Protein AF-A0A452YAW5-F1 (afdb_monomer)

Solvent-accessible surface area (backbone atoms only — not comparable to full-atom values): 10106 Å² total; per-residue (Å²): 141,79,83,80,71,72,74,83,79,69,71,77,73,46,76,64,52,55,50,38,31,75,74,44,39,36,76,63,84,78,80,77,94,75,75,59,50,79,75,52,73,45,86,45,70,44,53,37,82,90,77,67,48,62,32,24,24,37,37,38,34,28,37,30,94,88,70,50,50,32,20,39,78,42,80,44,66,39,68,53,77,43,77,63,64,88,96,38,56,69,61,51,50,56,48,50,55,66,75,37,64,90,45,57,67,47,76,45,85,43,77,40,76,42,80,86,45,98,58,32,92,76,68,48,63,44,69,28,39,41,41,27,13,40,28,64,67,42,44,52,51,54,50,56,61,47,45,59,55,48,54,53,53,47,56,55,46,54,53,49,52,53,49,32,66,76,68,71,57,81,133

Structure (mmCIF, N/CA/C/O backbone):
data_AF-A0A452YAW5-F1
#
_entry.id   AF-A0A452YAW5-F1
#
loop_
_atom_site.group_PDB
_atom_site.id
_atom_site.type_symbol
_atom_site.label_atom_id
_atom_site.label_alt_id
_atom_site.label_comp_id
_atom_site.label_asym_id
_atom_site.label_entity_id
_atom_site.label_seq_id
_atom_site.pdbx_PDB_ins_code
_atom_site.Cartn_x
_atom_site.Cartn_y
_atom_site.Cartn_z
_atom_site.occupancy
_atom_site.B_iso_or_equiv
_atom_site.auth_seq_id
_atom_site.auth_comp_id
_atom_site.auth_asym_id
_atom_site.auth_atom_id
_a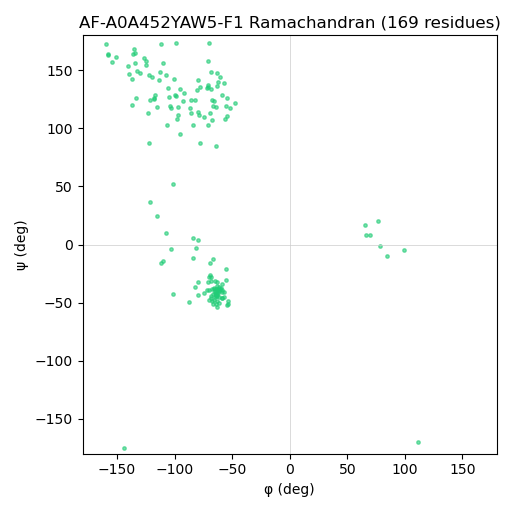tom_site.pdbx_PDB_model_num
ATOM 1 N N . SER A 1 1 ? 16.821 -27.654 -3.383 1.00 33.41 1 SER A N 1
ATOM 2 C CA . SER A 1 1 ? 16.610 -27.125 -4.746 1.00 33.41 1 SER A CA 1
ATOM 3 C C . SER A 1 1 ? 15.169 -26.650 -4.871 1.00 33.41 1 SER A C 1
ATOM 5 O O . SER A 1 1 ? 14.312 -27.380 -5.338 1.00 33.41 1 SER A O 1
ATOM 7 N N . GLY A 1 2 ? 14.878 -25.445 -4.379 1.00 33.00 2 GLY A N 1
ATOM 8 C CA . GLY A 1 2 ? 13.556 -24.829 -4.495 1.00 33.00 2 GLY A CA 1
ATOM 9 C C . GLY A 1 2 ? 13.711 -23.498 -5.207 1.00 33.00 2 GLY A C 1
ATOM 10 O O . GLY A 1 2 ? 13.943 -22.485 -4.557 1.00 33.00 2 GLY A O 1
ATOM 11 N N . SER A 1 3 ? 13.673 -23.516 -6.538 1.00 36.44 3 SER A N 1
ATOM 12 C CA . SER A 1 3 ? 13.533 -22.285 -7.310 1.00 36.44 3 SER A CA 1
ATOM 13 C C . SER A 1 3 ? 12.105 -21.797 -7.094 1.00 36.44 3 SER A C 1
ATOM 15 O O . SER A 1 3 ? 11.160 -22.370 -7.635 1.00 36.44 3 SER A O 1
ATOM 17 N N . SER A 1 4 ? 11.943 -20.782 -6.246 1.00 39.09 4 SER A N 1
ATOM 18 C CA . SER A 1 4 ? 10.760 -19.928 -6.260 1.00 39.09 4 SER A CA 1
ATOM 19 C C . SER A 1 4 ? 10.767 -19.209 -7.605 1.00 39.09 4 SER A C 1
ATOM 21 O O . SER A 1 4 ? 11.309 -18.110 -7.716 1.00 39.09 4 SER A O 1
ATOM 23 N N . ALA A 1 5 ? 10.230 -19.855 -8.640 1.00 37.91 5 ALA A N 1
ATOM 24 C CA . ALA A 1 5 ? 9.949 -19.197 -9.901 1.00 37.91 5 ALA A CA 1
ATOM 25 C C . ALA A 1 5 ? 9.038 -18.010 -9.577 1.00 37.91 5 ALA A C 1
ATOM 27 O O . ALA A 1 5 ? 7.892 -18.193 -9.161 1.00 37.91 5 ALA A O 1
ATOM 28 N N . ALA A 1 6 ? 9.589 -16.798 -9.674 1.00 41.09 6 ALA A N 1
ATOM 29 C CA . ALA A 1 6 ? 8.808 -15.580 -9.603 1.00 41.09 6 ALA A CA 1
ATOM 30 C C . ALA A 1 6 ? 7.679 -15.737 -10.622 1.00 41.09 6 ALA A C 1
ATOM 32 O O . ALA A 1 6 ? 7.944 -15.963 -11.803 1.00 41.09 6 ALA A O 1
ATOM 33 N N . LYS A 1 7 ? 6.434 -15.732 -10.133 1.00 44.12 7 LYS A N 1
ATOM 34 C CA . LYS A 1 7 ? 5.233 -15.841 -10.962 1.00 44.12 7 LYS A CA 1
ATOM 35 C C . LYS A 1 7 ? 5.395 -14.860 -12.121 1.00 44.12 7 LYS A C 1
ATOM 37 O O . LYS A 1 7 ? 5.646 -13.682 -11.872 1.00 44.12 7 LYS A O 1
ATOM 42 N N . GLU A 1 8 ? 5.351 -15.375 -13.346 1.00 49.00 8 GLU A N 1
ATOM 43 C CA . GLU A 1 8 ? 5.638 -14.611 -14.554 1.00 49.00 8 GLU A CA 1
ATOM 44 C C . GLU A 1 8 ? 4.738 -13.371 -14.582 1.00 49.00 8 GLU A C 1
ATOM 46 O O . GLU A 1 8 ? 3.514 -13.455 -14.649 1.00 49.00 8 GLU A O 1
ATOM 51 N N . GLN A 1 9 ? 5.365 -12.215 -14.408 1.00 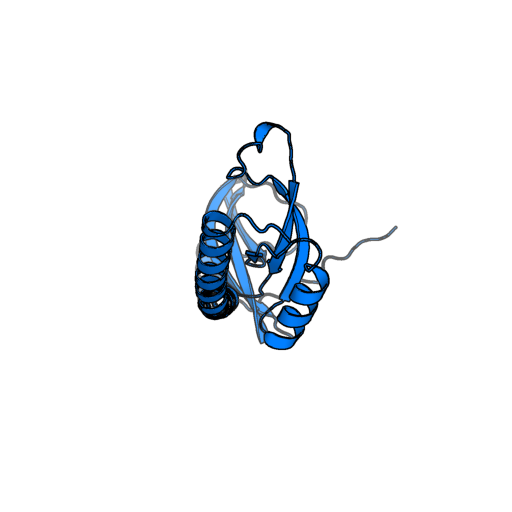52.66 9 GLN A N 1
ATOM 52 C CA . GLN A 1 9 ? 4.705 -10.933 -14.255 1.00 52.66 9 GLN A CA 1
ATOM 53 C C . GLN A 1 9 ? 4.250 -10.443 -15.633 1.00 52.66 9 GLN A C 1
ATOM 55 O O . GLN A 1 9 ? 4.989 -9.751 -16.334 1.00 52.66 9 GLN A O 1
ATOM 60 N N . ARG A 1 10 ? 3.050 -10.851 -16.053 1.00 56.62 10 ARG A N 1
ATOM 61 C CA . ARG A 1 10 ? 2.443 -10.399 -17.310 1.00 56.62 10 ARG A CA 1
ATOM 62 C C . ARG A 1 10 ? 1.846 -9.010 -17.113 1.00 56.62 10 ARG A C 1
ATOM 64 O O . ARG A 1 10 ? 0.920 -8.818 -16.327 1.00 56.62 10 ARG A O 1
ATOM 71 N N . ILE A 1 11 ? 2.460 -8.027 -17.764 1.00 61.56 11 ILE A N 1
ATOM 72 C CA . ILE A 1 11 ? 2.028 -6.632 -17.732 1.00 61.56 11 ILE A CA 1
ATOM 73 C C . ILE A 1 11 ? 1.311 -6.351 -19.044 1.00 61.56 11 ILE A C 1
ATOM 75 O O . ILE A 1 11 ? 1.947 -6.331 -20.103 1.00 61.56 11 ILE A O 1
ATOM 79 N N . ARG A 1 12 ? 0.021 -6.022 -18.964 1.00 68.00 12 ARG A N 1
ATOM 80 C CA . ARG A 1 12 ? -0.670 -5.379 -20.075 1.00 68.00 12 ARG A CA 1
ATOM 81 C C . ARG A 1 12 ? -0.084 -3.982 -20.242 1.00 68.00 12 ARG A C 1
ATOM 83 O O . ARG A 1 12 ? -0.299 -3.110 -19.405 1.00 68.00 12 ARG A O 1
ATOM 90 N N . LEU A 1 13 ? 0.700 -3.778 -21.297 1.00 68.56 13 LEU A N 1
ATOM 91 C CA . LEU A 1 13 ? 1.315 -2.480 -21.567 1.00 68.56 13 LEU A CA 1
ATOM 92 C C . LEU A 1 13 ? 0.225 -1.480 -21.971 1.00 68.56 13 LEU A C 1
ATOM 94 O O . LEU A 1 13 ? -0.406 -1.630 -23.021 1.00 68.56 13 LEU A O 1
ATOM 98 N N . GLY A 1 14 ? 0.002 -0.472 -21.129 1.00 79.88 14 GLY A N 1
ATOM 99 C CA . GLY A 1 14 ? -0.847 0.663 -21.451 1.00 79.88 14 GLY A CA 1
ATOM 100 C C . GLY A 1 14 ? -0.206 1.560 -22.511 1.00 79.88 14 GLY A C 1
ATOM 101 O O . GLY A 1 14 ? 0.945 1.384 -22.919 1.00 79.88 14 GLY A O 1
ATOM 102 N N . ALA A 1 15 ? -0.960 2.560 -22.970 1.00 84.06 15 ALA A N 1
ATOM 103 C CA . ALA A 1 15 ? -0.439 3.548 -23.915 1.00 84.06 15 ALA A CA 1
ATOM 104 C C . ALA A 1 15 ? 0.779 4.306 -23.348 1.00 84.06 15 ALA A C 1
ATOM 106 O O . ALA A 1 15 ? 1.704 4.625 -24.095 1.00 84.06 15 ALA A O 1
ATOM 107 N N . GLU A 1 16 ? 0.785 4.547 -22.035 1.00 85.69 16 GLU A N 1
ATOM 108 C CA . GLU A 1 16 ? 1.885 5.182 -21.311 1.00 85.69 16 GLU A CA 1
ATOM 109 C C . GLU A 1 16 ? 3.138 4.298 -21.312 1.00 85.69 16 GLU A C 1
ATOM 111 O O . GLU A 1 16 ? 4.184 4.738 -21.786 1.00 85.69 16 GLU A O 1
ATOM 116 N N . GLU A 1 17 ? 3.033 3.019 -20.933 1.00 87.38 17 GLU A N 1
ATOM 117 C CA . GLU A 1 17 ? 4.177 2.097 -20.960 1.00 87.38 17 GLU A CA 1
ATOM 118 C C . GLU A 1 17 ? 4.772 1.923 -22.364 1.00 87.38 17 GLU A C 1
ATOM 120 O O . GLU A 1 17 ? 5.991 1.816 -22.518 1.00 87.38 17 GLU A O 1
ATOM 125 N N . LEU A 1 18 ? 3.930 1.901 -23.402 1.00 88.81 18 LEU A N 1
ATOM 126 C CA . LEU A 1 18 ? 4.395 1.829 -24.789 1.00 88.81 18 LEU A CA 1
ATOM 127 C C . LEU A 1 18 ? 5.158 3.091 -25.204 1.00 88.81 18 LEU A C 1
ATOM 129 O O . LEU A 1 18 ? 6.144 2.994 -25.940 1.00 88.81 18 LEU A O 1
ATOM 133 N N . LEU A 1 19 ? 4.714 4.267 -24.758 1.00 90.81 19 LEU A N 1
ATOM 134 C CA . LEU A 1 19 ? 5.398 5.530 -25.020 1.00 90.81 19 LEU A CA 1
ATOM 135 C C . LEU A 1 19 ? 6.744 5.580 -24.294 1.00 90.81 19 LEU A C 1
ATOM 137 O O . LEU A 1 19 ? 7.766 5.862 -24.915 1.00 90.81 19 LEU A O 1
ATOM 141 N N . GLU A 1 20 ? 6.766 5.255 -23.007 1.00 92.44 20 GLU A N 1
ATOM 142 C CA . GLU A 1 20 ? 7.984 5.255 -22.197 1.00 92.44 20 GLU A CA 1
ATOM 143 C C . GLU A 1 20 ? 9.014 4.245 -22.699 1.00 92.44 20 GLU A C 1
ATOM 145 O O . GLU A 1 20 ? 10.201 4.561 -22.766 1.00 92.44 20 GLU A O 1
ATOM 150 N N . GLY A 1 21 ? 8.569 3.066 -23.144 1.00 91.56 21 GLY A N 1
ATOM 151 C CA . GLY A 1 21 ? 9.432 2.087 -23.799 1.00 91.56 21 GLY A CA 1
ATOM 152 C C . GLY A 1 21 ? 10.132 2.655 -25.035 1.00 91.56 21 GLY A C 1
ATOM 153 O O . GLY A 1 21 ? 11.330 2.442 -25.217 1.00 91.56 21 GLY A O 1
ATOM 154 N N . ARG A 1 22 ? 9.425 3.449 -25.852 1.00 91.94 22 ARG A N 1
ATOM 155 C CA . ARG A 1 22 ? 10.011 4.147 -27.015 1.00 91.94 22 ARG A CA 1
ATOM 156 C C . ARG A 1 22 ? 10.978 5.262 -26.618 1.00 91.94 22 ARG A C 1
ATOM 158 O O . ARG A 1 22 ? 11.874 5.576 -27.393 1.00 91.94 22 ARG A O 1
ATOM 165 N N . LEU A 1 23 ? 10.813 5.836 -25.428 1.00 92.06 23 LEU A N 1
ATOM 166 C CA . LEU A 1 23 ? 11.726 6.820 -24.838 1.00 92.06 23 LEU A CA 1
ATOM 167 C C . LEU A 1 23 ? 12.918 6.170 -24.104 1.00 92.06 23 LEU A C 1
ATOM 169 O O . LEU A 1 23 ? 13.711 6.875 -23.486 1.00 92.06 23 LEU A O 1
ATOM 173 N N . GLY A 1 24 ? 13.060 4.841 -24.177 1.00 93.81 24 GLY A N 1
ATOM 174 C CA . GLY A 1 24 ? 14.168 4.079 -23.591 1.00 93.81 24 GLY A CA 1
ATOM 175 C C . GLY A 1 24 ? 13.851 3.419 -22.246 1.00 93.81 24 GLY A C 1
ATOM 176 O O . GLY A 1 24 ? 14.656 2.649 -21.741 1.00 93.81 24 GLY A O 1
ATOM 177 N N . PHE A 1 25 ? 12.671 3.640 -21.668 1.00 94.50 25 PHE A N 1
ATOM 178 C CA . PHE A 1 25 ? 12.291 3.121 -20.349 1.00 94.50 25 PHE A CA 1
ATOM 179 C C . PHE A 1 25 ? 11.377 1.899 -20.444 1.00 94.50 25 PHE A C 1
ATOM 181 O O . PHE A 1 25 ? 10.307 1.839 -19.837 1.00 94.50 25 PHE A O 1
ATOM 188 N N . ALA A 1 26 ? 11.807 0.898 -21.212 1.00 91.94 26 ALA A N 1
ATOM 189 C CA . ALA A 1 26 ? 11.080 -0.362 -21.293 1.00 91.94 26 ALA A CA 1
ATOM 190 C C . ALA A 1 26 ? 11.041 -1.058 -19.912 1.00 91.94 26 ALA A C 1
ATOM 192 O O . ALA A 1 26 ? 12.055 -1.051 -19.197 1.00 91.94 26 ALA A O 1
ATOM 193 N N . PRO A 1 27 ? 9.904 -1.671 -19.522 1.00 91.12 27 PRO A N 1
ATOM 194 C CA . PRO A 1 27 ? 9.822 -2.453 -18.296 1.00 91.12 27 PRO A CA 1
ATOM 195 C C . PRO A 1 27 ? 10.828 -3.606 -18.290 1.00 91.12 27 PRO A C 1
ATOM 197 O O . PRO A 1 27 ? 10.884 -4.416 -19.214 1.00 91.12 27 PRO A O 1
ATOM 200 N N . TYR A 1 28 ? 11.601 -3.696 -17.217 1.00 91.62 28 TYR A N 1
ATOM 201 C CA . TYR A 1 28 ? 12.533 -4.775 -16.953 1.00 91.62 28 TYR A CA 1
ATOM 202 C C . TYR A 1 28 ? 11.865 -5.816 -16.054 1.00 91.62 28 TYR A C 1
ATOM 204 O O . TYR A 1 28 ? 11.828 -5.666 -14.833 1.00 91.62 28 TYR A O 1
ATOM 212 N N . THR A 1 29 ? 11.293 -6.849 -16.671 1.00 84.75 29 THR A N 1
ATOM 213 C CA . THR A 1 29 ? 10.526 -7.904 -15.982 1.00 84.75 29 THR A CA 1
ATOM 214 C C . THR A 1 29 ? 11.211 -9.269 -15.997 1.00 84.75 29 THR A C 1
ATOM 216 O O . THR A 1 29 ? 10.833 -10.147 -15.225 1.00 84.75 29 THR A O 1
ATOM 219 N N . GLN A 1 30 ? 12.206 -9.470 -16.867 1.00 77.25 30 GLN A N 1
ATOM 220 C CA . GLN A 1 30 ? 12.836 -10.769 -17.106 1.00 77.25 30 GLN A CA 1
ATOM 221 C C . GLN A 1 30 ? 14.355 -10.639 -17.277 1.00 77.25 30 GLN A C 1
ATOM 223 O O . GLN A 1 30 ? 14.851 -9.662 -17.843 1.00 77.25 30 GLN A O 1
ATOM 228 N N . GLY A 1 31 ? 15.083 -11.663 -16.827 1.00 80.31 31 GLY A N 1
ATOM 229 C CA . GLY A 1 31 ? 16.538 -11.778 -16.952 1.00 80.31 31 GLY A CA 1
ATOM 230 C C . GLY A 1 31 ? 17.291 -11.671 -15.624 1.00 80.31 31 GLY A C 1
ATOM 231 O O . GLY A 1 31 ? 16.700 -11.724 -14.543 1.00 80.31 31 GLY A O 1
ATOM 232 N N . ASP A 1 32 ? 18.616 -11.563 -15.724 1.00 86.94 32 ASP A N 1
ATOM 233 C CA . ASP A 1 32 ? 19.514 -11.482 -14.572 1.00 86.94 32 ASP A CA 1
ATOM 234 C C . ASP A 1 32 ? 19.408 -10.147 -13.830 1.00 86.94 32 ASP A C 1
ATOM 236 O O . ASP A 1 32 ? 19.017 -9.118 -14.369 1.00 86.94 32 ASP A O 1
ATOM 240 N N . ARG A 1 33 ? 19.817 -10.124 -12.561 1.00 88.94 33 ARG A N 1
ATOM 241 C CA . ARG A 1 33 ? 19.815 -8.885 -11.773 1.00 88.94 33 ARG A CA 1
ATOM 242 C C . ARG A 1 33 ? 20.630 -7.800 -12.485 1.00 88.94 33 ARG A C 1
ATOM 244 O O . ARG A 1 33 ? 21.836 -7.941 -12.667 1.00 88.94 33 ARG A O 1
ATOM 251 N N . ARG A 1 34 ? 19.968 -6.695 -12.830 1.00 90.00 34 ARG A N 1
ATOM 252 C CA . ARG A 1 34 ? 20.580 -5.530 -13.474 1.00 90.00 34 ARG A CA 1
ATOM 253 C C . ARG A 1 34 ? 20.881 -4.446 -12.444 1.00 90.00 34 ARG A C 1
ATOM 255 O O . ARG A 1 34 ? 20.000 -4.047 -11.686 1.00 90.00 34 ARG A O 1
ATOM 262 N N . LEU A 1 35 ? 22.121 -3.962 -12.428 1.00 93.88 35 LEU A N 1
ATOM 263 C CA . LEU A 1 35 ? 22.506 -2.794 -11.638 1.00 93.88 35 LEU A CA 1
ATOM 264 C C . LEU A 1 35 ? 22.102 -1.512 -12.378 1.00 93.88 35 LEU A C 1
ATOM 266 O O . LEU A 1 35 ? 22.383 -1.357 -13.571 1.00 93.88 35 LEU A O 1
ATOM 270 N N . GLY A 1 36 ? 21.479 -0.583 -11.658 1.00 95.94 36 GLY A N 1
ATOM 271 C CA . GLY A 1 36 ? 21.166 0.743 -12.170 1.00 95.94 36 GLY A CA 1
ATOM 272 C C . GLY A 1 36 ? 21.045 1.780 -11.059 1.00 95.94 36 GLY A C 1
ATOM 273 O O . GLY A 1 36 ? 20.789 1.447 -9.901 1.00 95.94 36 GLY A O 1
ATOM 274 N N . TRP A 1 37 ? 21.227 3.043 -11.429 1.00 97.81 37 TRP A N 1
ATOM 275 C CA . TRP A 1 37 ? 21.034 4.212 -10.578 1.00 97.81 37 TRP A CA 1
ATOM 276 C C . TRP A 1 37 ? 19.612 4.728 -10.762 1.00 97.81 37 TRP A C 1
ATOM 278 O O . TRP A 1 37 ? 19.201 5.010 -11.887 1.00 97.81 37 TRP A O 1
ATOM 288 N N . LEU A 1 38 ? 18.861 4.822 -9.662 1.00 97.94 38 LEU A N 1
ATOM 289 C CA . LEU A 1 38 ? 17.497 5.346 -9.668 1.00 97.94 38 LEU A CA 1
ATOM 290 C C . LEU A 1 38 ? 17.534 6.839 -10.012 1.00 97.94 38 LEU A C 1
ATOM 292 O O . LEU A 1 38 ? 18.134 7.625 -9.282 1.00 97.94 38 LEU A O 1
ATOM 296 N N . LEU A 1 39 ? 16.888 7.217 -11.111 1.00 97.00 39 LEU A N 1
ATOM 297 C CA . LEU A 1 39 ? 16.766 8.604 -11.555 1.00 97.00 39 LEU A CA 1
ATOM 298 C C . LEU A 1 39 ? 15.553 9.282 -10.921 1.00 97.00 39 LEU A C 1
ATOM 300 O O . LEU A 1 39 ? 15.649 10.391 -10.407 1.00 97.00 39 LEU A O 1
ATOM 304 N N . THR A 1 40 ? 14.399 8.618 -10.989 1.00 97.25 40 THR A N 1
ATOM 305 C CA . THR A 1 40 ? 13.126 9.125 -10.474 1.00 97.25 40 THR A CA 1
ATOM 306 C C . THR A 1 40 ? 12.140 7.980 -10.254 1.00 97.25 40 THR A C 1
ATOM 308 O O . THR A 1 40 ? 12.398 6.837 -10.647 1.00 97.25 40 THR A O 1
ATOM 311 N N . PHE A 1 41 ? 11.004 8.293 -9.637 1.00 96.62 41 PHE A N 1
ATOM 312 C CA . PHE A 1 41 ? 9.880 7.385 -9.484 1.00 96.62 41 PHE A CA 1
ATOM 313 C C . PHE A 1 41 ? 8.541 8.106 -9.673 1.00 96.62 41 PHE A C 1
ATOM 315 O O . PHE A 1 41 ? 8.433 9.304 -9.407 1.00 96.62 41 PHE A O 1
ATOM 322 N N . SER A 1 42 ? 7.514 7.372 -10.096 1.00 95.19 42 SER A N 1
ATOM 323 C CA . SER A 1 42 ? 6.147 7.884 -10.235 1.00 95.19 42 SER A CA 1
ATOM 324 C C . SER A 1 42 ? 5.120 6.872 -9.706 1.00 95.19 42 SER A C 1
ATOM 326 O O . SER A 1 42 ? 5.308 5.661 -9.852 1.00 95.19 42 SER A O 1
ATOM 328 N N . PRO A 1 43 ? 4.033 7.324 -9.052 1.00 94.44 43 PRO A N 1
ATOM 329 C CA . PRO A 1 43 ? 2.904 6.453 -8.746 1.00 94.44 43 PRO A CA 1
ATOM 330 C C . PRO A 1 43 ? 2.262 5.948 -10.039 1.00 94.44 43 PRO A C 1
ATOM 332 O O . PRO A 1 43 ? 2.033 6.725 -10.962 1.00 94.44 43 PRO A O 1
ATOM 335 N N . SER A 1 44 ? 1.932 4.664 -10.085 1.00 93.94 44 SER A N 1
ATOM 336 C CA . SER A 1 44 ? 1.314 4.025 -11.244 1.00 93.94 44 SER A CA 1
ATOM 337 C C . SER A 1 44 ? 0.305 2.961 -10.802 1.00 93.94 44 SER A C 1
ATOM 339 O O . SER A 1 44 ? 0.011 2.795 -9.610 1.00 93.94 44 SER A O 1
ATOM 341 N N . SER A 1 45 ? -0.261 2.235 -11.765 1.00 92.56 45 SER A N 1
ATOM 342 C CA . SER A 1 45 ? -1.122 1.086 -11.488 1.00 92.56 45 SER A CA 1
ATOM 343 C C . SER A 1 45 ? -0.799 -0.096 -12.395 1.00 92.56 45 SER A C 1
ATOM 345 O O . SER A 1 45 ? -0.104 0.050 -13.403 1.00 92.56 45 SER A O 1
ATOM 347 N N . TRP A 1 46 ? -1.280 -1.271 -12.003 1.00 90.50 46 TRP A N 1
ATOM 348 C CA . TRP A 1 46 ? -1.166 -2.511 -12.758 1.00 90.50 46 TRP A CA 1
ATOM 349 C C . TRP A 1 46 ? -2.489 -3.264 -12.717 1.00 90.50 46 TRP A C 1
ATOM 351 O O . TRP A 1 46 ? -2.952 -3.642 -11.646 1.00 90.50 46 TRP A O 1
ATOM 361 N N . GLU A 1 47 ? -3.070 -3.497 -13.889 1.00 90.94 47 GLU A N 1
ATOM 362 C CA . GLU A 1 47 ? -4.192 -4.411 -14.091 1.00 90.94 47 GLU A CA 1
ATOM 363 C C . GLU A 1 47 ? -3.715 -5.857 -14.336 1.00 90.94 47 GLU A C 1
ATOM 365 O O . GLU A 1 47 ? -3.004 -6.141 -15.302 1.00 90.94 47 GLU A O 1
ATOM 370 N N . ASP A 1 48 ? -4.084 -6.770 -13.443 1.00 87.81 48 ASP A N 1
ATOM 371 C CA . ASP A 1 48 ? -3.838 -8.204 -13.578 1.00 87.81 48 ASP A CA 1
ATOM 372 C C . ASP A 1 48 ? -4.631 -8.777 -14.757 1.00 87.81 48 ASP A C 1
ATOM 374 O O . ASP A 1 48 ? -5.851 -8.639 -14.813 1.00 87.81 48 ASP A O 1
ATOM 378 N N . GLU A 1 49 ? -3.940 -9.408 -15.709 1.00 85.75 49 GLU A N 1
ATOM 379 C CA . GLU A 1 49 ? -4.552 -9.865 -16.965 1.00 85.75 49 GLU A CA 1
ATOM 380 C C . GLU A 1 49 ? -5.603 -10.964 -16.765 1.00 85.75 49 GLU A C 1
ATOM 382 O O . GLU A 1 49 ? -6.565 -11.033 -17.529 1.00 85.75 49 GLU A O 1
ATOM 387 N N . ASP A 1 50 ? -5.434 -11.807 -15.743 1.00 88.06 50 ASP A N 1
ATOM 388 C CA . ASP A 1 50 ? -6.310 -12.952 -15.499 1.00 88.06 50 ASP A CA 1
ATOM 389 C C . ASP A 1 50 ? -7.588 -12.536 -14.756 1.00 88.06 50 ASP A C 1
ATOM 391 O O . ASP A 1 50 ? -8.670 -13.073 -14.999 1.00 88.06 50 ASP A O 1
ATOM 395 N N . THR A 1 51 ? -7.472 -11.587 -13.825 1.00 89.94 51 THR A N 1
ATOM 396 C CA . THR A 1 51 ? -8.556 -11.206 -12.905 1.00 89.94 51 THR A CA 1
ATOM 397 C C . THR A 1 51 ? -9.148 -9.826 -13.175 1.00 89.94 51 THR A C 1
ATOM 399 O O . THR A 1 51 ? -10.199 -9.505 -12.619 1.00 89.94 51 THR A O 1
ATOM 402 N N . GLY A 1 52 ? -8.483 -8.989 -13.974 1.00 89.25 52 GLY A N 1
ATOM 403 C CA . GLY A 1 52 ? -8.832 -7.579 -14.178 1.00 89.25 52 GLY A CA 1
ATOM 404 C C . GLY A 1 52 ? -8.646 -6.709 -12.930 1.00 89.25 52 GLY A C 1
ATOM 405 O O . GLY A 1 52 ? -9.085 -5.558 -12.901 1.00 89.25 52 GLY A O 1
ATOM 406 N N . LYS A 1 53 ? -8.042 -7.240 -11.856 1.00 91.19 53 LYS A N 1
ATOM 407 C CA . LYS A 1 53 ? -7.821 -6.479 -10.623 1.00 91.19 53 LYS A CA 1
ATOM 408 C C . LYS A 1 53 ? -6.736 -5.436 -10.828 1.00 91.19 53 LYS A C 1
ATOM 410 O O . LYS A 1 53 ? -5.666 -5.738 -11.344 1.00 91.19 53 LYS A O 1
ATOM 415 N N . ILE A 1 54 ? -6.996 -4.224 -10.350 1.00 93.06 54 ILE A N 1
ATOM 416 C CA . ILE A 1 54 ? -6.039 -3.121 -10.397 1.00 93.06 54 ILE A CA 1
ATOM 417 C C . ILE A 1 54 ? -5.287 -3.049 -9.072 1.00 93.06 54 ILE A C 1
ATOM 419 O O . ILE A 1 54 ? -5.892 -3.062 -8.002 1.00 93.06 54 ILE A O 1
ATOM 423 N N . TYR A 1 55 ? -3.970 -2.914 -9.159 1.00 95.62 55 TYR A N 1
ATOM 424 C CA . TYR A 1 55 ? -3.071 -2.730 -8.032 1.00 95.62 55 TYR A CA 1
ATOM 425 C C . TYR A 1 55 ? -2.325 -1.405 -8.144 1.00 95.62 55 TYR A C 1
ATOM 427 O O . TYR A 1 55 ? -1.932 -0.996 -9.235 1.00 95.62 55 TYR A O 1
ATOM 435 N N . SER A 1 56 ? -2.083 -0.746 -7.015 1.00 96.75 56 SER A N 1
ATOM 436 C CA . SER A 1 56 ? -1.172 0.390 -6.939 1.00 96.75 56 SER A CA 1
ATOM 437 C C . SER A 1 56 ? 0.276 -0.064 -7.098 1.00 96.75 56 SER A C 1
ATOM 439 O O . SER A 1 56 ? 0.724 -1.065 -6.529 1.00 96.75 56 SER A O 1
ATOM 441 N N . CYS A 1 57 ? 1.020 0.712 -7.874 1.00 95.56 57 CYS A N 1
ATOM 442 C CA . CYS A 1 57 ? 2.411 0.465 -8.191 1.00 95.56 57 CYS A CA 1
ATOM 443 C C . CYS A 1 57 ? 3.235 1.746 -8.056 1.00 95.56 57 CYS A C 1
ATOM 445 O O . CYS A 1 57 ? 2.710 2.858 -7.990 1.00 95.56 57 CYS A O 1
ATOM 447 N N . VAL A 1 58 ? 4.548 1.563 -8.019 1.00 95.62 58 VAL A N 1
ATOM 448 C CA . VAL A 1 58 ? 5.529 2.623 -8.213 1.00 95.62 58 VAL A CA 1
ATOM 449 C C . VAL A 1 58 ? 6.394 2.226 -9.393 1.00 95.62 58 VAL A C 1
ATOM 451 O O . VAL A 1 58 ? 6.996 1.149 -9.406 1.00 95.62 58 VAL A O 1
ATOM 454 N N . ASP A 1 59 ? 6.448 3.103 -10.379 1.00 95.56 59 ASP A N 1
ATOM 455 C CA . ASP A 1 59 ? 7.353 2.995 -11.507 1.00 95.56 59 ASP A CA 1
ATOM 456 C C . ASP A 1 59 ? 8.692 3.616 -11.115 1.00 95.56 59 ASP A C 1
ATOM 458 O O . ASP A 1 59 ? 8.755 4.755 -10.661 1.00 95.56 59 ASP A O 1
ATOM 462 N N . LEU A 1 60 ? 9.763 2.840 -11.245 1.00 96.62 60 LEU A N 1
ATOM 463 C CA . LEU A 1 60 ? 11.123 3.196 -10.854 1.00 96.62 60 LEU A CA 1
ATOM 464 C C . LEU A 1 60 ? 11.987 3.264 -12.112 1.00 96.62 60 LEU A C 1
ATOM 466 O O . LEU A 1 60 ? 12.147 2.253 -12.798 1.00 96.62 60 LEU A O 1
ATOM 470 N N . TYR A 1 61 ? 12.554 4.427 -12.415 1.00 97.12 61 TYR A N 1
ATOM 471 C CA . TYR A 1 61 ? 13.291 4.673 -13.656 1.00 97.12 61 TYR A CA 1
ATOM 472 C C . TYR A 1 61 ? 14.788 4.687 -13.374 1.00 97.12 61 TYR A C 1
ATOM 474 O O . TYR A 1 61 ? 15.251 5.431 -12.509 1.00 97.12 61 TYR A O 1
ATOM 482 N N . PHE A 1 62 ? 15.549 3.889 -14.113 1.00 97.69 62 PHE A N 1
ATOM 483 C CA . PHE A 1 62 ? 16.971 3.674 -13.877 1.00 97.69 62 PHE A CA 1
ATOM 484 C C . PHE A 1 62 ? 17.811 3.969 -15.116 1.00 97.69 62 PHE A C 1
ATOM 486 O O . PHE A 1 62 ? 17.359 3.814 -16.252 1.00 97.69 62 PHE A O 1
ATOM 493 N N . VAL A 1 63 ? 19.072 4.314 -14.869 1.00 97.44 63 VAL A N 1
ATOM 494 C CA . VAL A 1 63 ? 20.164 4.249 -15.847 1.00 97.44 63 VAL A CA 1
ATOM 495 C C . VAL A 1 63 ? 21.171 3.187 -15.406 1.00 97.44 63 VAL A C 1
ATOM 497 O O . VAL A 1 63 ? 21.412 3.033 -14.213 1.00 97.44 63 VAL A O 1
ATOM 500 N N . SER A 1 64 ? 21.738 2.430 -16.337 1.00 95.44 64 SER A N 1
ATOM 501 C CA . SER A 1 64 ? 22.790 1.433 -16.119 1.00 95.44 64 SER A CA 1
ATOM 502 C C . SER A 1 64 ? 24.173 1.995 -16.457 1.00 95.44 64 SER A C 1
ATOM 504 O O . SER A 1 64 ? 24.320 3.113 -16.945 1.00 95.44 64 SER A O 1
ATOM 506 N N . GLN A 1 65 ? 25.221 1.221 -16.163 1.00 93.69 65 GLN A N 1
ATOM 507 C CA . GLN A 1 65 ? 26.609 1.690 -16.270 1.00 93.69 65 GLN A CA 1
ATOM 508 C C . GLN A 1 65 ? 27.024 1.929 -17.726 1.00 93.69 65 GLN A C 1
ATOM 510 O O . GLN A 1 65 ? 27.867 2.776 -18.004 1.00 93.69 65 GLN A O 1
ATOM 515 N N . ASP A 1 66 ? 26.408 1.193 -18.645 1.00 94.19 66 ASP A N 1
ATOM 516 C CA . ASP A 1 66 ? 26.563 1.324 -20.092 1.00 94.19 66 ASP A CA 1
ATOM 517 C C . ASP A 1 66 ? 25.744 2.486 -20.686 1.00 94.19 66 ASP A C 1
ATOM 519 O O . ASP A 1 66 ? 25.725 2.668 -21.901 1.00 94.19 66 ASP A O 1
ATOM 523 N N . GLY A 1 67 ? 25.063 3.270 -19.845 1.00 93.81 67 GLY A N 1
ATOM 524 C CA . GLY A 1 67 ? 24.196 4.369 -20.261 1.00 93.81 67 GLY A CA 1
ATOM 525 C C . GLY A 1 67 ? 22.820 3.928 -20.761 1.00 93.81 67 GLY A C 1
ATOM 526 O O . GLY A 1 67 ? 22.004 4.789 -21.090 1.00 93.81 67 GLY A O 1
ATOM 527 N N . SER A 1 68 ? 22.527 2.622 -20.799 1.00 94.62 68 SER A N 1
ATOM 528 C CA . SER A 1 68 ? 21.183 2.140 -21.117 1.00 94.62 68 SER A CA 1
ATOM 529 C C . SER A 1 68 ? 20.208 2.498 -19.999 1.00 94.62 68 SER A C 1
ATOM 531 O O . SER A 1 68 ? 20.578 2.574 -18.827 1.00 94.62 68 SER A O 1
ATOM 533 N N . THR A 1 69 ? 18.948 2.730 -20.345 1.00 96.50 69 THR A N 1
ATOM 534 C CA . THR A 1 69 ? 17.890 3.002 -19.373 1.00 96.50 69 THR A CA 1
ATOM 535 C C . THR A 1 69 ? 16.909 1.843 -19.306 1.00 96.50 69 THR A C 1
ATOM 537 O O . THR A 1 69 ? 16.813 1.010 -20.209 1.00 96.50 69 THR A O 1
ATOM 540 N N . PHE A 1 70 ? 16.226 1.730 -18.173 1.00 95.12 70 PHE A N 1
ATOM 541 C CA . PHE A 1 70 ? 15.178 0.737 -17.965 1.00 95.12 70 PHE A CA 1
ATOM 542 C C . PHE A 1 70 ? 14.247 1.184 -16.843 1.00 95.12 70 PHE A C 1
ATOM 544 O O . PHE A 1 70 ? 14.587 2.063 -16.048 1.00 95.12 70 PHE A O 1
ATOM 551 N N . LYS A 1 71 ? 13.068 0.570 -16.764 1.00 95.56 71 LYS A N 1
ATOM 552 C CA . LYS A 1 71 ? 12.093 0.831 -15.702 1.00 95.56 71 LYS A CA 1
ATOM 553 C C . LYS A 1 71 ? 11.749 -0.447 -14.954 1.00 95.56 71 LYS A C 1
ATOM 555 O O . LYS A 1 71 ? 11.665 -1.505 -15.563 1.00 95.56 71 LYS A O 1
ATOM 560 N N . VAL A 1 72 ? 11.488 -0.363 -13.657 1.00 94.06 72 VAL A N 1
ATOM 561 C CA . VAL A 1 72 ? 10.896 -1.453 -12.868 1.00 94.06 72 VAL A CA 1
ATOM 562 C C . VAL A 1 72 ? 9.552 -0.980 -12.335 1.00 94.06 72 VAL A C 1
ATOM 564 O O . VAL A 1 72 ? 9.478 0.080 -11.724 1.00 94.06 72 VAL A O 1
ATOM 567 N N . LYS A 1 73 ? 8.490 -1.760 -12.550 1.00 93.00 73 LYS A N 1
ATOM 568 C CA . LYS A 1 73 ? 7.168 -1.498 -11.969 1.00 93.00 73 LYS A CA 1
ATOM 569 C C . LYS A 1 73 ? 7.015 -2.347 -10.713 1.00 93.00 73 LYS A C 1
ATOM 571 O O . LYS A 1 73 ? 6.953 -3.572 -10.789 1.00 93.00 73 LYS A O 1
ATOM 576 N N . TYR A 1 74 ? 6.992 -1.705 -9.551 1.00 92.56 74 TYR A N 1
ATOM 577 C CA . TYR A 1 74 ? 6.909 -2.380 -8.259 1.00 92.56 74 TYR A CA 1
ATOM 578 C C . TYR A 1 74 ? 5.501 -2.261 -7.680 1.00 92.56 74 TYR A C 1
ATOM 580 O O . TYR A 1 74 ? 5.027 -1.158 -7.420 1.00 92.56 74 TYR A O 1
ATOM 588 N N . LYS A 1 75 ? 4.825 -3.392 -7.453 1.00 93.00 75 LYS A N 1
ATOM 589 C CA . LYS A 1 75 ? 3.529 -3.418 -6.762 1.00 93.00 75 LYS A CA 1
ATOM 590 C C . LYS A 1 75 ? 3.708 -3.017 -5.299 1.00 93.00 75 LYS A C 1
ATOM 592 O O . LYS A 1 75 ? 4.470 -3.643 -4.566 1.00 93.00 75 LYS A O 1
ATOM 597 N N . PHE A 1 76 ? 2.970 -1.998 -4.876 1.00 92.25 76 PHE A N 1
ATOM 598 C CA . PHE A 1 76 ? 2.995 -1.479 -3.515 1.00 92.25 76 PHE A CA 1
ATOM 599 C C . PHE A 1 76 ? 1.577 -1.533 -2.936 1.00 92.25 76 PHE A C 1
ATOM 601 O O . PHE A 1 76 ? 0.726 -0.794 -3.423 1.00 92.25 76 PHE A O 1
ATOM 608 N N . PRO A 1 77 ? 1.307 -2.365 -1.912 1.00 94.88 77 PRO A N 1
ATOM 609 C CA . PRO A 1 77 ? 0.014 -2.383 -1.235 1.00 94.88 77 PRO A CA 1
ATOM 610 C C . PRO A 1 77 ? -0.096 -1.144 -0.336 1.00 94.88 77 PRO A C 1
ATOM 612 O O . PRO A 1 77 ? 0.620 -1.084 0.673 1.00 94.88 77 PRO A O 1
ATOM 615 N N . PRO A 1 78 ? -0.945 -0.147 -0.652 1.00 97.75 78 PRO A N 1
ATOM 616 C CA . PRO A 1 78 ? -1.119 1.017 0.206 1.00 97.75 78 PRO A CA 1
ATOM 617 C C . PRO A 1 78 ? -1.684 0.584 1.556 1.00 97.75 78 PRO A C 1
ATOM 619 O O . PRO A 1 78 ? -2.447 -0.377 1.626 1.00 97.75 78 PRO A O 1
ATOM 622 N N . TYR A 1 79 ? -1.324 1.274 2.636 1.00 98.06 79 TYR A N 1
ATOM 623 C CA . TYR A 1 79 ? -1.797 0.913 3.969 1.00 98.06 79 TYR A CA 1
ATOM 624 C C . TYR A 1 79 ? -1.899 2.116 4.906 1.00 98.06 79 TYR A C 1
ATOM 626 O O . TYR A 1 79 ? -1.247 3.140 4.699 1.00 98.06 79 TYR A O 1
ATOM 634 N N . PHE A 1 80 ? -2.671 1.960 5.978 1.00 97.56 80 PHE A N 1
ATOM 635 C CA . PHE A 1 80 ? -2.585 2.806 7.170 1.00 97.56 80 PHE A CA 1
ATOM 636 C C . PHE A 1 80 ? -2.625 1.946 8.436 1.00 97.56 80 PHE A C 1
ATOM 638 O O . PHE A 1 80 ? -2.899 0.746 8.379 1.00 97.56 80 PHE A O 1
ATOM 645 N N . TYR A 1 81 ? -2.320 2.566 9.575 1.00 96.12 81 TYR A N 1
ATOM 646 C CA . TYR A 1 81 ? -2.393 1.925 10.883 1.00 96.12 81 TYR A CA 1
ATOM 647 C C . TYR A 1 81 ? -3.608 2.436 11.648 1.00 96.12 81 TYR A C 1
ATOM 649 O O . TYR A 1 81 ? -3.840 3.642 11.688 1.00 96.12 81 TYR A O 1
ATOM 657 N N . ALA A 1 82 ? -4.354 1.527 12.268 1.00 94.50 82 ALA A N 1
ATOM 658 C CA . ALA A 1 82 ? -5.434 1.857 13.187 1.00 94.50 82 ALA A CA 1
ATOM 659 C C . ALA A 1 82 ? -5.107 1.311 14.580 1.00 94.50 82 ALA A C 1
ATOM 661 O O . ALA A 1 82 ? -4.809 0.126 14.742 1.00 94.50 82 ALA A O 1
ATOM 662 N N . ALA A 1 83 ? -5.150 2.185 15.582 1.00 92.06 83 ALA A N 1
ATOM 663 C CA . ALA A 1 83 ? -5.108 1.779 16.978 1.00 92.06 83 ALA A CA 1
ATOM 664 C C . ALA A 1 83 ? -6.494 1.294 17.411 1.00 92.06 83 ALA A C 1
ATOM 666 O O . ALA A 1 83 ? -7.513 1.881 17.051 1.00 92.06 83 ALA A O 1
ATOM 667 N N . THR A 1 84 ? -6.527 0.251 18.233 1.00 92.00 84 THR A N 1
ATOM 668 C CA . THR A 1 84 ? -7.758 -0.222 18.868 1.00 92.00 84 THR A CA 1
ATOM 669 C C . THR A 1 84 ? -7.709 0.036 20.367 1.00 92.00 84 THR A C 1
ATOM 671 O O . THR A 1 84 ? -6.676 0.431 20.930 1.00 92.00 84 THR A O 1
ATOM 674 N N . LYS A 1 85 ? -8.839 -0.205 21.033 1.00 90.31 85 LYS A N 1
ATOM 675 C CA . LYS A 1 85 ? -8.823 -0.446 22.472 1.00 90.31 85 LYS A CA 1
ATOM 676 C C . LYS A 1 85 ? -7.960 -1.684 22.741 1.00 90.31 85 LYS A C 1
ATOM 678 O O . LYS A 1 85 ? -7.914 -2.604 21.921 1.00 90.31 85 LYS A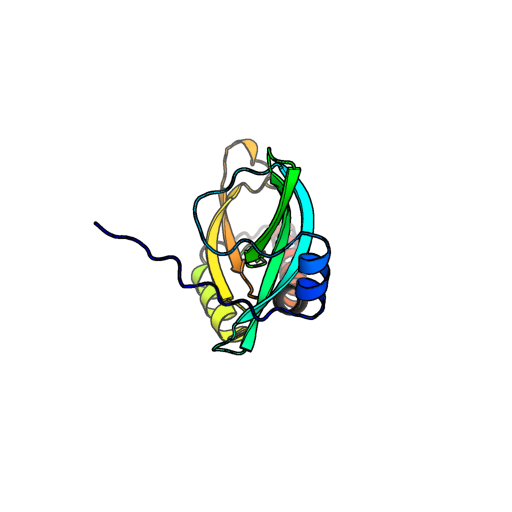 O 1
ATOM 683 N N . GLU A 1 86 ? -7.234 -1.681 23.854 1.00 87.31 86 GLU A N 1
ATOM 684 C CA . GLU A 1 86 ? -6.399 -2.827 24.211 1.00 87.31 86 GLU A CA 1
ATOM 685 C C . GLU A 1 86 ? -7.239 -4.101 24.293 1.00 87.31 86 GLU A C 1
ATOM 687 O O . GLU A 1 86 ? -8.341 -4.086 24.850 1.00 87.31 86 GLU A O 1
ATOM 692 N N . LYS A 1 87 ? -6.683 -5.207 23.787 1.00 90.62 87 LYS A N 1
ATOM 693 C CA . LYS A 1 87 ? -7.290 -6.549 23.807 1.00 90.62 87 LYS A CA 1
ATOM 694 C C . LYS A 1 87 ? -8.505 -6.713 22.892 1.00 90.62 87 LYS A C 1
ATOM 696 O O . LYS A 1 87 ? -9.144 -7.759 22.946 1.00 90.62 87 LYS A O 1
ATOM 701 N N . THR A 1 88 ? -8.820 -5.728 22.049 1.00 95.19 88 THR A N 1
ATOM 702 C CA . THR A 1 88 ? -9.901 -5.828 21.053 1.00 95.19 88 THR A CA 1
ATOM 703 C C . THR A 1 88 ? -9.375 -5.966 19.623 1.00 95.19 88 THR A C 1
ATOM 705 O O . THR A 1 88 ? -10.150 -5.850 18.678 1.00 95.19 88 THR A O 1
ATOM 708 N N . GLU A 1 89 ? -8.071 -6.183 19.426 1.00 96.25 89 GLU A N 1
ATOM 709 C CA . GLU A 1 89 ? -7.430 -6.168 18.103 1.00 96.25 89 GLU A CA 1
ATOM 710 C C . GLU A 1 89 ? -8.061 -7.207 17.162 1.00 96.25 89 GLU A C 1
ATOM 712 O O . GLU A 1 89 ? -8.422 -6.876 16.036 1.00 96.25 89 GLU A O 1
ATOM 717 N N . LEU A 1 90 ? -8.267 -8.437 17.652 1.00 96.75 90 LEU A N 1
ATOM 718 C CA . LEU A 1 90 ? -8.855 -9.542 16.881 1.00 96.75 90 LEU A CA 1
ATOM 719 C C . LEU A 1 90 ? -10.331 -9.303 16.530 1.00 96.75 90 LEU A C 1
ATOM 721 O O . LEU A 1 90 ? -10.776 -9.642 15.435 1.00 96.75 90 LEU A O 1
ATOM 725 N N . GLU A 1 91 ? -11.099 -8.719 17.452 1.00 97.44 91 GLU A N 1
ATOM 726 C CA . GLU A 1 91 ? -12.519 -8.419 17.232 1.00 97.44 91 GLU A CA 1
ATOM 727 C C . GLU A 1 91 ? -12.688 -7.325 16.177 1.00 97.44 91 GLU A C 1
ATOM 729 O O . GLU A 1 91 ? -13.506 -7.453 15.263 1.00 97.44 91 GLU A O 1
ATOM 734 N N . VAL A 1 92 ? -11.871 -6.271 16.271 1.00 96.88 92 VAL A N 1
ATOM 735 C CA . VAL A 1 92 ? -11.866 -5.177 15.298 1.00 96.88 92 VAL A CA 1
ATOM 736 C C . VAL A 1 92 ? -11.370 -5.674 13.942 1.00 96.88 92 VAL A C 1
ATOM 738 O O . VAL A 1 92 ? -11.998 -5.366 12.934 1.00 96.88 92 VAL A O 1
ATOM 741 N N . GLU A 1 93 ? -10.312 -6.489 13.889 1.00 97.62 93 GLU A N 1
ATOM 742 C CA . GLU A 1 93 ? -9.855 -7.115 12.642 1.00 97.62 93 GLU A CA 1
ATOM 743 C C . GLU A 1 93 ? -10.989 -7.899 11.964 1.00 97.62 93 GLU A C 1
ATOM 745 O O . GLU A 1 93 ? -11.288 -7.668 10.789 1.00 97.62 93 GLU A O 1
ATOM 750 N N . ALA A 1 94 ? -11.658 -8.792 12.700 1.00 97.88 94 ALA A N 1
ATOM 751 C CA . ALA A 1 94 ? -12.743 -9.610 12.164 1.00 97.88 94 ALA A CA 1
ATOM 752 C C . ALA A 1 94 ? -13.922 -8.758 11.666 1.00 97.88 94 ALA A C 1
ATOM 754 O O . ALA A 1 94 ? -14.502 -9.051 10.615 1.00 97.88 94 ALA A O 1
ATOM 755 N N . TYR A 1 95 ? -14.261 -7.691 12.395 1.00 97.31 95 TYR A N 1
ATOM 756 C CA . TYR A 1 95 ? -15.273 -6.725 11.974 1.00 97.31 95 TYR A CA 1
ATOM 757 C C . TYR A 1 95 ? -14.882 -6.034 10.663 1.00 97.31 95 TYR A C 1
ATOM 759 O O . TYR A 1 95 ? -15.677 -6.026 9.724 1.00 97.31 95 TYR A O 1
ATOM 767 N N . LEU A 1 96 ? -13.659 -5.501 10.569 1.00 97.81 96 LEU A N 1
ATOM 768 C CA . LEU A 1 96 ? -13.184 -4.779 9.388 1.00 97.81 96 LEU A CA 1
ATOM 769 C C . LEU A 1 96 ? -13.131 -5.680 8.152 1.00 97.81 96 LEU A C 1
ATOM 771 O O . LEU A 1 96 ? -13.619 -5.279 7.096 1.00 97.81 96 LEU A O 1
ATOM 775 N N . ARG A 1 97 ? -12.621 -6.913 8.288 1.00 97.56 97 ARG A N 1
ATOM 776 C CA . ARG A 1 97 ? -12.588 -7.886 7.182 1.00 97.56 97 ARG A CA 1
ATOM 777 C C . ARG A 1 97 ? -13.985 -8.187 6.641 1.00 97.56 97 ARG A C 1
ATOM 779 O O . ARG A 1 97 ? -14.149 -8.299 5.433 1.00 97.56 97 ARG A O 1
ATOM 786 N N . ARG A 1 98 ? -14.989 -8.289 7.519 1.00 97.75 98 ARG A N 1
ATOM 787 C CA . ARG A 1 98 ? -16.387 -8.515 7.118 1.00 97.75 98 ARG A CA 1
ATOM 788 C C . ARG A 1 98 ? -17.030 -7.261 6.520 1.00 97.75 98 ARG A C 1
ATOM 790 O O . ARG A 1 98 ? -17.777 -7.359 5.556 1.00 97.75 98 ARG A O 1
ATOM 797 N N . ARG A 1 99 ? -16.785 -6.088 7.108 1.00 97.19 99 ARG A N 1
ATOM 798 C CA . ARG A 1 99 ? -17.426 -4.816 6.728 1.00 97.19 99 ARG A CA 1
ATOM 799 C C . ARG A 1 99 ? -16.946 -4.282 5.376 1.00 97.19 99 ARG A C 1
ATOM 801 O O . ARG A 1 99 ? -17.738 -3.631 4.694 1.00 97.19 99 ARG A O 1
ATOM 808 N N . TYR A 1 100 ? -15.685 -4.545 5.032 1.00 97.31 100 TYR A N 1
ATOM 809 C CA . TYR A 1 100 ? -14.996 -4.049 3.835 1.00 97.31 100 TYR A CA 1
ATOM 810 C C . TYR A 1 100 ? -14.485 -5.197 2.954 1.00 97.31 100 TYR A C 1
ATOM 812 O O . TYR A 1 100 ? -13.395 -5.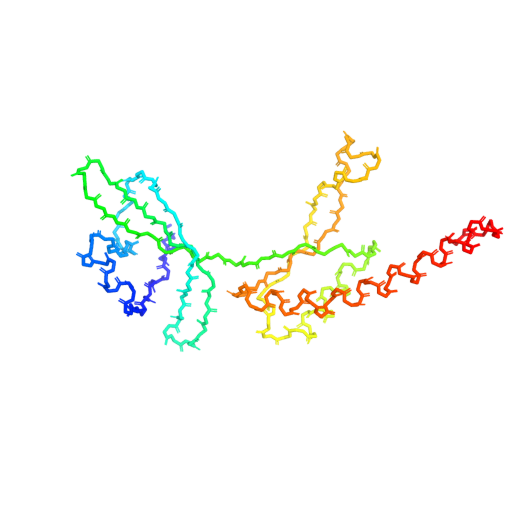125 2.375 1.00 97.31 100 TYR A O 1
ATOM 820 N N . GLU A 1 101 ? -15.259 -6.282 2.885 1.00 95.69 101 GLU A N 1
ATOM 821 C CA . GLU A 1 101 ? -14.965 -7.416 2.014 1.00 95.69 101 GLU A CA 1
ATOM 822 C C . GLU A 1 101 ? -14.798 -6.938 0.561 1.00 95.69 101 GLU A C 1
ATOM 824 O O . GLU A 1 101 ? -15.646 -6.233 0.016 1.00 95.69 101 GLU A O 1
ATOM 829 N N . GLY A 1 102 ? -13.669 -7.289 -0.058 1.00 93.69 102 GLY A N 1
ATOM 830 C CA . GLY A 1 102 ? -13.322 -6.860 -1.417 1.00 93.69 102 GLY A CA 1
ATOM 831 C C . GLY A 1 102 ? -12.659 -5.479 -1.529 1.00 93.69 102 GLY A C 1
ATOM 832 O O . GLY A 1 102 ? -12.140 -5.157 -2.598 1.00 93.69 102 GLY A O 1
ATOM 833 N N . GLU A 1 103 ? -12.613 -4.682 -0.458 1.00 96.25 103 GLU A N 1
ATOM 834 C CA . GLU A 1 103 ? -11.859 -3.418 -0.420 1.00 96.25 103 GLU A CA 1
ATOM 835 C C . GLU A 1 103 ? -10.530 -3.556 0.326 1.00 96.25 103 GLU A C 1
ATOM 837 O O . GLU A 1 103 ? -9.509 -3.052 -0.145 1.00 96.25 103 GLU A O 1
ATOM 842 N N . ILE A 1 104 ? -10.529 -4.253 1.465 1.00 98.12 104 ILE A N 1
ATOM 843 C CA . ILE A 1 104 ? -9.312 -4.551 2.227 1.00 98.12 104 ILE A CA 1
ATOM 844 C C . ILE A 1 104 ? -8.625 -5.778 1.621 1.00 98.12 104 ILE A C 1
ATOM 846 O O . ILE A 1 104 ? -9.225 -6.847 1.514 1.00 98.12 104 ILE A O 1
ATOM 850 N N . ALA A 1 105 ? -7.352 -5.625 1.260 1.00 97.12 105 ALA A N 1
ATOM 851 C CA . ALA A 1 105 ? -6.523 -6.708 0.743 1.00 97.12 105 ALA A CA 1
ATOM 852 C C . ALA A 1 105 ? -5.986 -7.591 1.877 1.00 97.12 105 ALA A C 1
ATOM 854 O O . ALA A 1 105 ? -6.023 -8.815 1.774 1.00 97.12 105 ALA A O 1
ATOM 855 N N . ASP A 1 106 ? -5.513 -6.975 2.965 1.00 98.00 106 ASP A N 1
ATOM 856 C CA . ASP A 1 106 ? -5.083 -7.698 4.162 1.00 98.00 106 ASP A CA 1
ATOM 857 C C . ASP A 1 106 ? -5.107 -6.822 5.424 1.00 98.00 106 ASP A C 1
ATOM 859 O O . ASP A 1 106 ? -5.159 -5.594 5.345 1.00 98.00 106 ASP A O 1
ATOM 863 N N . ILE A 1 10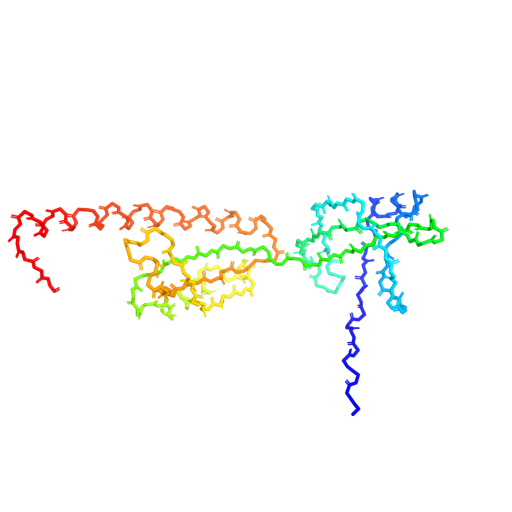7 ? -5.059 -7.455 6.596 1.00 98.31 107 ILE A N 1
ATOM 864 C CA . ILE A 1 107 ? -4.872 -6.811 7.896 1.00 98.31 107 ILE A CA 1
ATOM 865 C C . ILE A 1 107 ? -3.814 -7.587 8.683 1.00 98.31 107 ILE A C 1
ATOM 867 O O . ILE A 1 107 ? -3.949 -8.786 8.901 1.00 98.31 107 ILE A O 1
ATOM 871 N N . GLU A 1 108 ? -2.786 -6.893 9.158 1.00 97.81 108 GLU A N 1
ATOM 872 C CA . GLU A 1 108 ? -1.730 -7.472 9.991 1.00 97.81 108 GLU A CA 1
ATOM 873 C C . GLU A 1 108 ? -1.733 -6.791 11.366 1.00 97.81 108 GLU A C 1
ATOM 875 O O . GLU A 1 108 ? -1.645 -5.563 11.457 1.00 97.81 108 GLU A O 1
ATOM 880 N N . ILE A 1 109 ? -1.826 -7.567 12.449 1.00 96.56 109 ILE A N 1
ATOM 881 C CA . ILE A 1 109 ? -1.641 -7.041 13.808 1.00 96.56 109 ILE A CA 1
ATOM 882 C C . ILE A 1 109 ? -0.139 -6.914 14.058 1.00 96.56 109 ILE A C 1
ATOM 884 O O . ILE A 1 109 ? 0.565 -7.919 14.139 1.00 96.56 109 ILE A O 1
ATOM 888 N N . ILE A 1 110 ? 0.346 -5.685 14.215 1.00 95.69 110 ILE A N 1
ATOM 889 C CA . ILE A 1 110 ? 1.768 -5.398 14.420 1.00 95.69 110 ILE A CA 1
ATOM 890 C C . ILE A 1 110 ? 2.007 -4.592 15.693 1.00 95.69 110 ILE A C 1
ATOM 892 O O . ILE A 1 110 ? 1.133 -3.867 16.161 1.00 95.69 110 ILE A O 1
ATOM 896 N N . GLU A 1 111 ? 3.224 -4.660 16.221 1.00 92.62 111 GLU A N 1
ATOM 897 C CA . GLU A 1 111 ? 3.668 -3.810 17.324 1.00 92.62 111 GLU A CA 1
ATOM 898 C C . GLU A 1 111 ? 4.499 -2.640 16.797 1.00 92.62 111 GLU A C 1
ATOM 900 O O . GLU A 1 111 ? 5.463 -2.833 16.051 1.00 92.62 111 GLU A O 1
ATOM 905 N N . LYS A 1 112 ? 4.143 -1.419 17.202 1.00 89.12 112 LYS A N 1
ATOM 906 C CA . LYS A 1 112 ? 4.891 -0.202 16.875 1.00 89.12 112 LYS A CA 1
ATOM 907 C C . LYS A 1 112 ? 5.117 0.663 18.099 1.00 89.12 112 LYS A C 1
ATOM 909 O O . LYS A 1 112 ? 4.298 0.687 19.013 1.00 89.12 112 LYS A O 1
ATOM 914 N N . GLU A 1 113 ? 6.233 1.377 18.086 1.00 83.88 113 GLU A N 1
ATOM 915 C CA . GLU A 1 113 ? 6.479 2.455 19.036 1.00 83.88 113 GLU A CA 1
ATOM 916 C C . GLU A 1 113 ? 5.525 3.608 18.740 1.00 83.88 113 GLU A C 1
ATOM 918 O O . GLU A 1 113 ? 5.333 3.998 17.586 1.00 83.88 113 GLU A O 1
ATOM 923 N N . ASP A 1 114 ? 4.914 4.116 19.798 1.00 76.62 114 ASP A N 1
ATOM 924 C CA . ASP A 1 114 ? 4.018 5.258 19.753 1.00 76.62 114 ASP A CA 1
ATOM 925 C C . ASP A 1 114 ? 4.761 6.445 20.369 1.00 76.62 114 ASP A C 1
ATOM 927 O O . ASP A 1 114 ? 4.951 6.503 21.585 1.00 76.62 114 ASP A O 1
ATOM 931 N N . LEU A 1 115 ? 5.252 7.343 19.510 1.00 71.38 115 LEU A N 1
ATOM 932 C CA . LEU A 1 115 ? 6.058 8.496 19.920 1.00 71.38 115 LEU A CA 1
ATOM 933 C C . LEU A 1 115 ? 5.241 9.542 20.694 1.00 71.38 115 LEU A C 1
ATOM 935 O O . LEU A 1 115 ? 5.828 10.369 21.389 1.00 71.38 115 LEU A O 1
ATOM 939 N N . ASP A 1 116 ? 3.909 9.475 20.632 1.00 69.44 116 ASP A N 1
ATOM 940 C CA . ASP A 1 116 ? 3.021 10.405 21.329 1.00 69.44 116 ASP A CA 1
ATOM 941 C C . ASP A 1 116 ? 2.771 9.985 22.791 1.00 69.44 116 ASP A C 1
ATOM 943 O O . ASP A 1 116 ? 2.289 10.776 23.610 1.00 69.44 116 ASP A O 1
ATOM 947 N N . LEU A 1 117 ? 3.155 8.763 23.185 1.00 64.56 117 LEU A N 1
ATOM 948 C CA . LEU A 1 117 ? 3.080 8.328 24.580 1.00 64.56 117 LEU A CA 1
ATOM 949 C C . LEU A 1 117 ? 4.129 9.046 25.440 1.00 64.56 117 LEU A C 1
ATOM 951 O O . LEU A 1 117 ? 5.307 9.122 25.097 1.00 64.56 117 LEU A O 1
ATOM 955 N N . LYS A 1 118 ? 3.735 9.513 26.635 1.00 65.19 118 LYS A N 1
ATOM 956 C CA . LYS A 1 118 ? 4.625 10.236 27.577 1.00 65.19 118 LYS A CA 1
ATOM 957 C C . LYS A 1 118 ? 5.899 9.466 27.955 1.00 65.19 118 LYS A C 1
ATOM 959 O O . LYS A 1 118 ? 6.869 10.059 28.411 1.00 65.19 118 LYS A O 1
ATOM 964 N N . ASN A 1 119 ? 5.890 8.151 27.787 1.00 67.81 119 ASN A N 1
ATOM 965 C CA . ASN A 1 119 ? 6.974 7.224 28.083 1.00 67.81 119 ASN A CA 1
ATOM 966 C C . ASN A 1 119 ? 7.528 6.531 26.823 1.00 67.81 119 ASN A C 1
ATOM 968 O O . ASN A 1 119 ? 8.129 5.466 26.946 1.00 67.81 119 ASN A O 1
ATOM 972 N N . HIS A 1 120 ? 7.390 7.114 25.630 1.00 63.28 120 HIS A N 1
ATOM 973 C CA . HIS A 1 120 ? 7.875 6.523 24.372 1.00 63.28 120 HIS A CA 1
ATOM 974 C C . HIS A 1 120 ? 9.379 6.179 24.379 1.00 63.28 120 HIS A C 1
ATOM 976 O O . HIS A 1 120 ? 9.782 5.176 23.799 1.00 63.28 120 HIS A O 1
ATOM 982 N N . LEU A 1 121 ? 10.208 6.919 25.129 1.00 67.81 121 LEU A N 1
ATOM 983 C CA . LEU A 1 121 ? 11.644 6.625 25.300 1.00 67.81 121 LEU A CA 1
ATOM 984 C C . LEU A 1 121 ? 11.942 5.325 26.071 1.00 67.81 121 LEU A C 1
ATOM 986 O O . LEU A 1 121 ? 13.083 4.872 26.089 1.00 67.81 121 LEU A O 1
ATOM 990 N N . SER A 1 122 ? 10.941 4.721 26.717 1.00 70.06 122 SER A N 1
ATOM 991 C CA . SER A 1 122 ? 11.088 3.422 27.388 1.00 70.06 122 SER A CA 1
ATOM 992 C C . SER A 1 122 ? 10.981 2.225 26.434 1.00 70.06 122 SER A C 1
ATOM 994 O O . SER A 1 122 ? 11.140 1.088 26.874 1.00 70.06 122 SER A O 1
ATOM 996 N N . GLY A 1 123 ? 10.720 2.464 25.140 1.00 68.31 123 GLY A N 1
ATOM 997 C CA . GLY A 1 123 ? 10.527 1.408 24.140 1.00 68.31 123 GLY A CA 1
ATOM 998 C C . GLY A 1 123 ? 9.152 0.738 24.222 1.00 68.31 123 GLY A C 1
ATOM 999 O O . GLY A 1 123 ? 8.983 -0.387 23.753 1.00 68.31 123 GLY A O 1
ATOM 1000 N N . LEU A 1 124 ? 8.174 1.402 24.849 1.00 70.75 124 LEU A N 1
ATOM 1001 C CA . LEU A 1 124 ? 6.801 0.914 24.940 1.00 70.75 124 LEU A CA 1
ATOM 1002 C C . LEU A 1 124 ? 6.178 0.830 23.547 1.00 70.75 124 LEU A C 1
ATOM 1004 O O . LEU A 1 124 ? 6.031 1.826 22.838 1.00 70.75 124 LEU A O 1
ATOM 1008 N N . LYS A 1 125 ? 5.809 -0.394 23.172 1.00 80.50 125 LYS A N 1
ATOM 1009 C CA . LYS A 1 125 ? 5.132 -0.694 21.916 1.00 80.50 125 LYS A CA 1
ATOM 1010 C C . LYS A 1 125 ? 3.644 -0.866 22.154 1.00 80.50 125 LYS A C 1
ATOM 1012 O O . LYS A 1 125 ? 3.225 -1.468 23.141 1.00 80.50 125 LYS A O 1
ATOM 1017 N N . ARG A 1 126 ? 2.855 -0.381 21.204 1.00 85.88 126 ARG A N 1
ATOM 1018 C CA . ARG A 1 126 ? 1.414 -0.591 21.130 1.00 85.88 126 ARG A CA 1
ATOM 1019 C C . ARG A 1 126 ? 1.088 -1.462 19.923 1.00 85.88 126 ARG A C 1
ATOM 1021 O O . ARG A 1 126 ? 1.786 -1.422 18.907 1.00 85.88 126 ARG A O 1
ATOM 1028 N N . LYS A 1 127 ? 0.024 -2.255 20.039 1.00 91.38 127 LYS A N 1
ATOM 1029 C CA . LYS A 1 127 ? -0.517 -3.021 18.918 1.00 91.38 127 LYS A CA 1
ATOM 1030 C C . LYS A 1 127 ? -1.342 -2.125 17.998 1.00 91.38 127 LYS A C 1
ATOM 1032 O O . LYS A 1 127 ? -2.164 -1.336 18.459 1.00 91.38 127 LYS A O 1
ATOM 1037 N N . TYR A 1 128 ? -1.128 -2.286 16.701 1.00 94.81 128 TYR A N 1
ATOM 1038 C CA . TYR A 1 128 ? -1.832 -1.593 15.633 1.00 94.81 128 TYR A CA 1
ATOM 1039 C C . TYR A 1 128 ? -2.320 -2.597 14.597 1.00 94.81 128 TYR A C 1
ATOM 1041 O O . TYR A 1 128 ? -1.645 -3.585 14.312 1.00 94.81 128 TYR A O 1
ATOM 1049 N N . LEU A 1 129 ? -3.459 -2.298 13.980 1.00 97.62 129 LEU A N 1
ATOM 1050 C CA . LEU A 1 129 ? -3.904 -2.968 12.765 1.00 97.62 129 LEU A CA 1
ATOM 1051 C C . LEU A 1 129 ? -3.277 -2.260 11.568 1.00 97.62 129 LEU A C 1
ATOM 1053 O O . LEU A 1 129 ? -3.604 -1.107 11.292 1.00 97.62 129 LEU A O 1
ATOM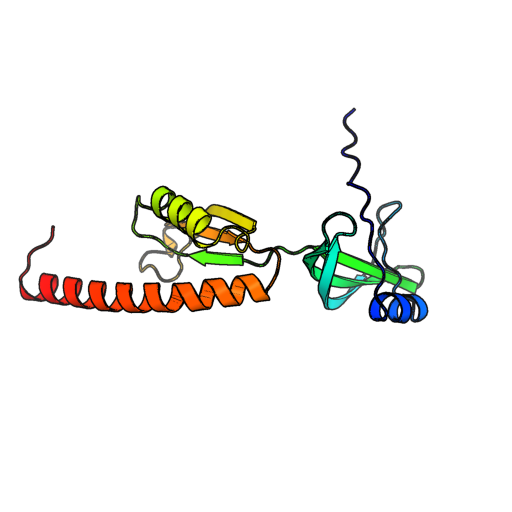 1057 N N . LYS A 1 130 ? -2.376 -2.929 10.853 1.00 98.00 130 LYS A N 1
ATOM 1058 C CA . LYS A 1 130 ? -1.888 -2.493 9.544 1.00 98.00 130 LYS A CA 1
ATOM 1059 C C . LYS A 1 130 ? -2.874 -2.968 8.488 1.00 98.00 130 LYS A C 1
ATOM 1061 O O . LYS A 1 130 ? -2.878 -4.141 8.133 1.00 98.00 130 LYS A O 1
ATOM 1066 N N . ILE A 1 131 ? -3.704 -2.060 7.996 1.00 98.50 131 ILE A N 1
ATOM 1067 C CA . ILE A 1 131 ? -4.756 -2.374 7.027 1.00 98.50 131 ILE A CA 1
ATOM 1068 C C . ILE A 1 131 ? -4.220 -2.054 5.638 1.00 98.50 131 ILE A C 1
ATOM 1070 O O . ILE A 1 131 ? -3.863 -0.907 5.367 1.00 98.50 131 ILE A O 1
ATOM 1074 N N . GLN A 1 132 ? -4.126 -3.070 4.787 1.00 98.44 132 GLN A N 1
ATOM 1075 C CA . GLN A 1 132 ? -3.542 -3.011 3.452 1.00 98.44 132 GLN A CA 1
ATOM 1076 C C . GLN A 1 132 ? -4.625 -3.080 2.376 1.00 98.44 132 GLN A C 1
ATOM 1078 O O . GLN A 1 132 ? -5.625 -3.781 2.519 1.00 98.44 132 GLN A O 1
ATOM 1083 N N . PHE A 1 133 ? -4.393 -2.379 1.273 1.00 98.44 133 PHE A N 1
ATOM 1084 C CA . PHE A 1 133 ? -5.322 -2.229 0.159 1.00 98.44 133 PHE A CA 1
ATOM 1085 C C . PHE A 1 133 ? -4.644 -2.614 -1.153 1.00 98.44 133 PHE A C 1
ATOM 1087 O O . PHE A 1 133 ? -3.415 -2.603 -1.257 1.00 98.44 133 PHE A O 1
ATOM 1094 N N . ASP A 1 134 ? -5.446 -2.919 -2.170 1.00 97.50 134 ASP A N 1
ATOM 1095 C CA . ASP A 1 134 ? -4.930 -3.125 -3.522 1.00 97.50 134 ASP A CA 1
ATOM 1096 C C . ASP A 1 134 ? -4.670 -1.779 -4.214 1.00 97.50 134 ASP A C 1
ATOM 1098 O O . ASP A 1 134 ? -3.710 -1.659 -4.971 1.00 97.50 134 ASP A O 1
ATOM 1102 N N . THR A 1 135 ? -5.461 -0.744 -3.902 1.00 97.81 135 THR A N 1
ATOM 1103 C CA . THR A 1 135 ? -5.359 0.600 -4.496 1.00 97.81 135 THR A CA 1
ATOM 1104 C C . THR A 1 135 ? -5.422 1.733 -3.466 1.00 97.81 135 THR A C 1
ATOM 1106 O O . THR A 1 135 ? -6.020 1.603 -2.396 1.00 97.81 135 THR A O 1
ATOM 1109 N N . VAL A 1 136 ? -4.862 2.901 -3.809 1.00 97.19 136 VAL A N 1
ATOM 1110 C CA . VAL A 1 136 ? -4.984 4.125 -2.990 1.00 97.19 136 VAL A CA 1
ATOM 1111 C C . VAL A 1 136 ? -6.444 4.583 -2.885 1.00 97.19 136 VAL A C 1
ATOM 1113 O O . VAL A 1 136 ? -6.857 5.108 -1.855 1.00 97.19 136 VAL A O 1
ATOM 1116 N N . GLN A 1 137 ? -7.258 4.359 -3.918 1.00 97.00 137 GLN A N 1
ATOM 1117 C CA . GLN A 1 137 ? -8.675 4.718 -3.915 1.00 97.00 137 GLN A CA 1
ATOM 1118 C C . GLN A 1 137 ? -9.460 3.922 -2.866 1.00 97.00 137 GLN A C 1
ATOM 1120 O O . GLN A 1 137 ? -10.238 4.521 -2.125 1.00 97.00 137 GLN A O 1
ATOM 1125 N N . GLN A 1 138 ? -9.242 2.606 -2.771 1.00 98.00 138 GLN A N 1
ATOM 1126 C CA . GLN A 1 138 ? -9.845 1.778 -1.716 1.00 98.00 138 GLN A CA 1
ATOM 1127 C C . GLN A 1 138 ? -9.392 2.240 -0.329 1.00 98.00 138 GLN A C 1
ATOM 1129 O O . GLN A 1 138 ? -10.230 2.439 0.547 1.00 98.00 138 GLN A O 1
ATOM 1134 N N . LEU A 1 139 ? -8.090 2.510 -0.157 1.00 98.38 139 LEU A N 1
ATOM 1135 C CA . LEU A 1 139 ? -7.555 3.055 1.092 1.00 98.38 139 LEU A CA 1
ATOM 1136 C C . LEU A 1 139 ? -8.302 4.321 1.509 1.00 98.38 139 LEU A C 1
ATOM 1138 O O . LEU A 1 139 ? -8.759 4.424 2.645 1.00 98.38 139 LEU A O 1
ATOM 1142 N N . MET A 1 140 ? -8.433 5.286 0.597 1.00 97.81 140 MET A N 1
ATOM 1143 C CA . MET A 1 140 ? -9.064 6.571 0.896 1.00 97.81 140 MET A CA 1
ATOM 1144 C C . MET A 1 140 ? -10.553 6.428 1.220 1.00 97.81 140 MET A C 1
ATOM 1146 O O . MET A 1 140 ? -11.032 7.113 2.122 1.00 97.81 140 MET A O 1
ATOM 1150 N N . ARG A 1 141 ? -11.273 5.523 0.543 1.00 97.38 141 ARG A N 1
ATOM 1151 C CA . ARG A 1 141 ? -12.686 5.228 0.842 1.00 97.38 141 ARG A CA 1
ATOM 1152 C C . ARG A 1 141 ? -12.854 4.659 2.244 1.00 97.38 141 ARG A C 1
ATOM 1154 O O . ARG A 1 141 ? -13.594 5.231 3.039 1.00 97.38 141 ARG A O 1
ATOM 1161 N N . VAL A 1 142 ? -12.123 3.591 2.564 1.00 97.88 142 VAL A N 1
ATOM 1162 C CA . VAL A 1 142 ? -12.208 2.938 3.879 1.00 97.88 142 VAL A CA 1
ATOM 1163 C C . VAL A 1 142 ? -11.729 3.873 4.986 1.00 97.88 142 VAL A C 1
ATOM 1165 O O . VAL A 1 142 ? -12.368 3.960 6.029 1.00 97.88 142 VAL A O 1
ATOM 1168 N N . ARG A 1 143 ? -10.657 4.642 4.755 1.00 97.25 143 ARG A N 1
ATOM 1169 C CA . ARG A 1 143 ? -10.196 5.667 5.701 1.00 97.25 143 ARG A CA 1
ATOM 1170 C C . ARG A 1 143 ? -11.281 6.705 5.978 1.00 97.25 143 ARG A C 1
ATOM 1172 O O . ARG A 1 143 ? -11.472 7.056 7.134 1.00 97.25 143 ARG A O 1
ATOM 1179 N N . SER A 1 144 ? -11.954 7.210 4.943 1.00 96.12 144 SER A N 1
ATOM 1180 C CA . SER A 1 144 ? -13.006 8.218 5.109 1.00 96.12 144 SER A CA 1
ATOM 1181 C C . SER A 1 144 ? -14.194 7.671 5.897 1.00 96.12 144 SER A C 1
ATOM 1183 O O . SER A 1 144 ? -14.678 8.349 6.794 1.00 96.12 144 SER A O 1
ATOM 1185 N N . ASP A 1 145 ? -14.636 6.448 5.594 1.00 95.31 145 ASP A N 1
ATOM 1186 C CA . ASP A 1 145 ? -15.741 5.798 6.311 1.00 95.31 145 ASP A CA 1
ATOM 1187 C C . ASP A 1 145 ? -15.386 5.551 7.787 1.00 95.31 145 ASP A C 1
ATOM 1189 O O . ASP A 1 145 ? -16.165 5.855 8.689 1.00 95.31 145 ASP A O 1
ATOM 1193 N N . LEU A 1 146 ? -14.164 5.077 8.054 1.00 95.38 146 LEU A N 1
ATOM 1194 C CA . LEU A 1 146 ? -13.684 4.860 9.418 1.00 95.38 146 LEU A CA 1
ATOM 1195 C C . LEU A 1 146 ? -13.470 6.156 10.197 1.00 95.38 146 LEU A C 1
ATOM 1197 O O . LEU A 1 146 ? -13.658 6.139 11.410 1.00 95.38 146 LEU A O 1
ATOM 1201 N N . MET A 1 147 ? -13.096 7.259 9.543 1.00 93.88 147 MET A N 1
ATOM 1202 C CA . MET A 1 147 ? -12.831 8.523 10.237 1.00 93.88 147 MET A CA 1
ATOM 1203 C C . MET A 1 147 ? -14.060 8.996 11.017 1.00 93.88 147 MET A C 1
ATOM 1205 O O . MET A 1 147 ? -13.931 9.357 12.177 1.00 93.88 147 MET A O 1
ATOM 1209 N N . HIS A 1 148 ? -15.258 8.864 10.445 1.00 90.69 148 HIS A N 1
ATOM 1210 C CA . HIS A 1 148 ? -16.501 9.218 11.136 1.00 90.69 148 HIS A CA 1
ATOM 1211 C C . HIS A 1 148 ? -16.769 8.358 12.378 1.00 90.69 148 HIS A C 1
ATOM 1213 O O . HIS A 1 148 ? -17.289 8.839 13.384 1.00 90.69 148 HIS A O 1
ATOM 1219 N N . VAL A 1 149 ? -16.412 7.072 12.324 1.00 91.69 149 VAL A N 1
ATOM 1220 C CA . VAL A 1 149 ? -16.524 6.168 13.478 1.00 91.69 149 VAL A CA 1
ATOM 1221 C C . VAL A 1 149 ? -15.494 6.535 14.547 1.00 91.69 149 VAL A C 1
ATOM 1223 O O . VAL A 1 149 ? -15.805 6.491 15.734 1.00 91.69 149 VAL A O 1
ATOM 1226 N N . VAL A 1 150 ? -14.277 6.897 14.136 1.00 92.31 150 VAL A N 1
ATOM 1227 C CA . VAL A 1 150 ? -13.206 7.334 15.040 1.00 92.31 150 VAL A CA 1
ATOM 1228 C C . VAL A 1 150 ? -13.593 8.631 15.744 1.00 92.31 150 VAL A C 1
ATOM 1230 O O . VAL A 1 150 ? -13.576 8.643 16.969 1.00 92.31 150 VAL A O 1
ATOM 1233 N N . GLU A 1 151 ? -14.026 9.652 15.003 1.00 91.94 151 GLU A N 1
ATOM 1234 C CA . GLU A 1 151 ? -14.472 10.948 15.539 1.00 91.94 151 GLU A CA 1
ATOM 1235 C C . GLU A 1 151 ? -15.563 10.761 16.602 1.00 91.94 151 GLU A C 1
ATOM 1237 O O . GLU A 1 151 ? -15.436 11.236 17.728 1.00 91.94 151 GLU A O 1
ATOM 1242 N N . LYS A 1 152 ? -16.593 9.960 16.300 1.00 91.12 152 LYS A N 1
ATOM 1243 C CA . LYS A 1 152 ? -17.662 9.662 17.262 1.00 91.12 152 LYS A CA 1
ATOM 1244 C C . LYS A 1 152 ? -17.148 8.941 18.517 1.00 91.12 152 LYS A C 1
ATOM 1246 O O . LYS A 1 152 ? -17.574 9.241 19.629 1.00 91.12 152 LYS A O 1
ATOM 1251 N N . ASN A 1 153 ? -16.244 7.977 18.349 1.00 90.38 153 ASN A N 1
ATOM 1252 C CA . ASN A 1 153 ? -15.671 7.233 19.472 1.00 90.38 153 ASN A CA 1
ATOM 1253 C C . ASN A 1 153 ? -14.735 8.095 20.336 1.00 90.38 153 ASN A C 1
ATOM 1255 O O . ASN A 1 153 ? -14.555 7.790 21.516 1.00 90.38 153 ASN A O 1
ATOM 1259 N N . GLU A 1 154 ? -14.095 9.110 19.756 1.00 88.38 154 GLU A N 1
ATOM 1260 C CA . GLU A 1 154 ? -13.289 10.094 20.483 1.00 88.38 154 GLU A CA 1
ATOM 1261 C C . GLU A 1 154 ? -14.185 11.008 21.319 1.00 88.38 154 GLU A C 1
ATOM 1263 O O . GLU A 1 154 ? -13.972 11.101 22.524 1.00 88.38 154 GLU A O 1
ATOM 1268 N N . GLU A 1 155 ? -15.260 11.555 20.742 1.00 88.88 155 GLU A N 1
ATOM 1269 C CA . GLU A 1 155 ? -16.238 12.374 21.478 1.00 88.88 155 GLU A CA 1
ATOM 1270 C C . GLU A 1 155 ? -16.858 11.623 22.669 1.00 88.88 155 GLU A C 1
ATOM 1272 O O . GLU A 1 155 ? -16.955 12.156 23.778 1.00 88.88 155 GLU A O 1
ATOM 1277 N N . GLU A 1 156 ? -17.262 10.364 22.466 1.00 87.12 156 GLU A N 1
ATOM 1278 C CA . GLU A 1 156 ? -17.815 9.526 23.537 1.00 87.12 156 GLU A CA 1
ATOM 1279 C C . GLU A 1 156 ? -16.777 9.237 24.632 1.00 87.12 156 GLU A C 1
ATOM 1281 O O . GLU A 1 156 ? -17.115 9.227 25.818 1.00 87.12 156 GLU A O 1
ATOM 1286 N N . ARG A 1 157 ? -15.510 9.022 24.258 1.00 84.38 157 ARG A N 1
ATOM 1287 C CA . ARG A 1 157 ? -14.426 8.783 25.218 1.00 84.38 157 ARG A CA 1
ATOM 1288 C C . ARG A 1 157 ? -14.122 10.028 26.036 1.00 84.38 157 ARG A C 1
ATOM 1290 O O . ARG A 1 157 ? -14.048 9.924 27.255 1.00 84.38 157 ARG A O 1
ATOM 1297 N N . ASP A 1 158 ? -14.013 11.182 25.391 1.00 80.19 158 ASP A N 1
ATOM 1298 C CA . ASP A 1 158 ? -13.747 12.454 26.059 1.00 80.19 158 ASP A CA 1
ATOM 1299 C C . ASP A 1 158 ? -14.855 12.791 27.066 1.00 80.19 158 ASP A C 1
ATOM 1301 O O . ASP A 1 158 ? -14.581 13.253 28.176 1.00 80.19 158 ASP A O 1
ATOM 1305 N N . ALA A 1 159 ? -16.115 12.495 26.723 1.00 79.00 159 ALA A N 1
ATOM 1306 C CA . ALA A 1 159 ? -17.246 12.658 27.632 1.00 79.00 159 ALA A CA 1
ATOM 1307 C C . ALA A 1 159 ? -17.164 11.724 28.855 1.00 79.00 159 ALA A C 1
ATOM 1309 O O . ALA A 1 159 ? -17.447 12.153 29.979 1.00 79.00 159 ALA A O 1
ATOM 1310 N N . VAL A 1 160 ? -16.770 10.461 28.657 1.00 79.06 160 VAL A N 1
ATOM 1311 C CA . VAL A 1 160 ? -16.569 9.492 29.749 1.00 79.06 160 VAL A CA 1
ATOM 1312 C C . VAL A 1 160 ? -15.403 9.912 30.642 1.00 79.06 160 VAL A C 1
ATOM 1314 O O . VAL A 1 160 ? -15.575 9.971 31.858 1.00 79.06 160 VAL A O 1
ATOM 1317 N N . ASP A 1 161 ? -14.261 10.278 30.066 1.00 77.44 161 ASP A N 1
ATOM 1318 C CA . ASP A 1 161 ? -13.072 10.705 30.811 1.00 77.44 161 ASP A CA 1
ATOM 1319 C C . ASP A 1 161 ? -13.353 11.982 31.625 1.00 77.44 161 ASP A C 1
ATOM 1321 O O . ASP A 1 161 ? -12.946 12.097 32.787 1.00 77.44 161 ASP A O 1
ATOM 1325 N N . ALA A 1 162 ? -14.115 12.928 31.063 1.00 76.75 162 ALA A N 1
ATOM 1326 C CA . ALA A 1 162 ? -14.575 14.114 31.782 1.00 76.75 162 ALA A CA 1
ATOM 1327 C C . ALA A 1 162 ? -15.492 13.753 32.963 1.00 76.75 162 ALA A C 1
ATOM 1329 O O . ALA A 1 162 ? -15.334 14.305 34.055 1.00 76.75 162 ALA A O 1
ATOM 1330 N N . PHE A 1 163 ? -16.419 12.809 32.779 1.00 77.62 163 PHE A N 1
ATOM 1331 C CA . PHE A 1 163 ? -17.286 12.325 33.855 1.00 77.62 163 PHE A CA 1
ATOM 1332 C C . PHE A 1 163 ? -16.476 11.639 34.965 1.00 77.62 163 PHE A C 1
ATOM 1334 O O . PHE A 1 163 ? -16.622 11.979 36.139 1.00 77.62 163 PHE A O 1
ATOM 1341 N N . GLU A 1 164 ? -15.573 10.720 34.624 1.00 81.56 164 GLU A N 1
ATOM 1342 C CA . GLU A 1 164 ? -14.731 10.028 35.609 1.00 81.56 164 GLU A CA 1
ATOM 1343 C C . GLU A 1 164 ? -13.828 10.998 36.385 1.00 81.56 164 GLU A C 1
ATOM 1345 O O . GLU A 1 164 ? -13.656 10.843 37.596 1.00 81.56 164 GLU A O 1
ATOM 1350 N N . SER A 1 165 ? -13.312 12.040 35.726 1.00 76.00 165 SER A N 1
ATOM 1351 C CA . SER A 1 165 ? -12.525 13.105 36.363 1.00 76.00 165 SER A CA 1
ATOM 1352 C C . SER A 1 165 ? -13.341 13.919 37.374 1.00 76.00 165 SER A C 1
ATOM 1354 O O . SER A 1 165 ? -12.861 14.212 38.470 1.00 76.00 165 SER A O 1
ATOM 1356 N N . ILE A 1 166 ? -14.595 14.245 37.044 1.00 74.94 166 ILE A N 1
ATOM 1357 C CA . ILE A 1 166 ? -15.491 15.016 37.921 1.00 74.94 166 ILE A CA 1
ATOM 1358 C C . ILE A 1 166 ? -15.953 14.182 39.123 1.00 74.94 166 ILE A C 1
ATOM 1360 O O . ILE A 1 166 ? -16.056 14.709 40.231 1.00 74.94 166 ILE A O 1
ATOM 1364 N N . TYR A 1 167 ? -16.232 12.892 38.921 1.00 73.25 167 TYR A N 1
ATOM 1365 C CA . TYR A 1 167 ? -16.848 12.040 39.945 1.00 73.25 167 TYR A CA 1
ATOM 1366 C C . TYR A 1 167 ? -15.872 11.092 40.656 1.00 73.25 167 TYR A C 1
ATOM 1368 O O . TYR A 1 167 ? -16.269 10.417 41.604 1.00 73.25 167 TYR A O 1
ATOM 1376 N N . GLY A 1 168 ? -14.599 11.047 40.252 1.00 61.38 168 GLY A N 1
ATOM 1377 C CA . GLY A 1 168 ? -13.547 10.270 40.917 1.00 61.38 168 GLY A CA 1
ATOM 1378 C C . GLY A 1 168 ? -13.743 8.749 40.871 1.00 61.38 168 GLY A C 1
ATOM 1379 O O . GLY A 1 168 ? -13.121 8.030 41.653 1.00 61.38 168 GLY A O 1
ATOM 1380 N N . VAL A 1 169 ? -14.604 8.243 39.984 1.00 55.31 169 VAL A N 1
ATOM 1381 C CA . VAL A 1 169 ? -14.887 6.810 39.836 1.00 55.31 169 VAL A CA 1
ATOM 1382 C C . VAL A 1 169 ? -14.059 6.270 38.673 1.00 55.31 169 VAL A C 1
ATOM 1384 O O . VAL A 1 169 ? -14.375 6.554 37.527 1.00 55.31 169 VAL A O 1
ATOM 1387 N N . LYS A 1 170 ? -13.021 5.477 38.961 1.00 47.41 170 LYS A N 1
ATOM 1388 C CA . LYS A 1 170 ? -12.361 4.625 37.956 1.00 47.41 170 LYS A CA 1
ATOM 1389 C C . LYS A 1 170 ? -13.007 3.242 37.968 1.00 47.41 170 LYS A C 1
ATOM 1391 O O . LYS A 1 170 ? -13.150 2.665 39.049 1.00 47.41 170 LYS A O 1
ATOM 1396 N N . ARG A 1 171 ? -13.383 2.718 36.800 1.00 52.50 171 ARG A N 1
ATOM 1397 C CA . ARG A 1 171 ? -13.741 1.299 36.635 1.00 52.50 171 ARG A CA 1
ATOM 1398 C C . ARG A 1 171 ? -12.521 0.418 36.398 1.00 52.50 171 ARG A C 1
ATOM 1400 O O . ARG A 1 171 ? -11.565 0.884 35.744 1.00 52.50 171 ARG A O 1
#

Secondary structure (DSSP, 8-state):
--------------HHHHHHHHTT--B--SSSPPP-EEEEEEEEEEE-TTT--EEEEEEEEEE-TTS-EEEEEEE---EEEEE-STT-HHHHHHHHHHHTTTTEEEEEEEEEE-TTSTTGGGT-EEEEEEEEESSHHHHHHHHHHHHHHHHHHHHHHHHHHHHHHHH----

Nearest PDB structures (foldseek):
  9b8t-assembly1_A  TM=9.205E-01  e=4.329E-11  Homo sapiens
  9b8s-assembly1_A  TM=9.165E-01  e=3.463E-11  Homo sapiens
  9f6j-assembly1_A  TM=8.868E-01  e=5.118E-11  Homo sapiens
  9f6l-assembly1_A  TM=8.725E-01  e=5.412E-11  Homo sapiens
  6i8a-assembly1_A  TM=8.571E-01  e=2.545E-09  Saccharomyces cerevisiae S288C

Mean predicted aligned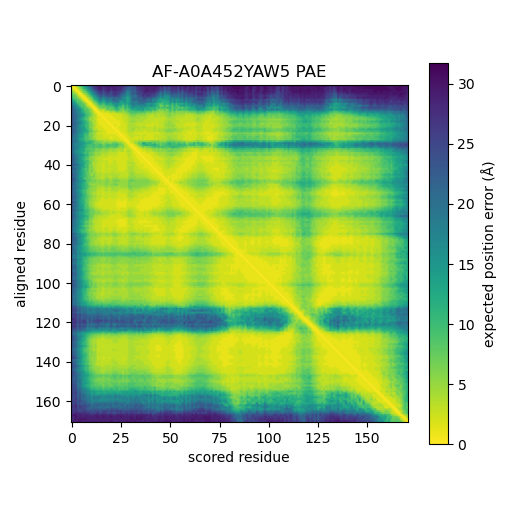 err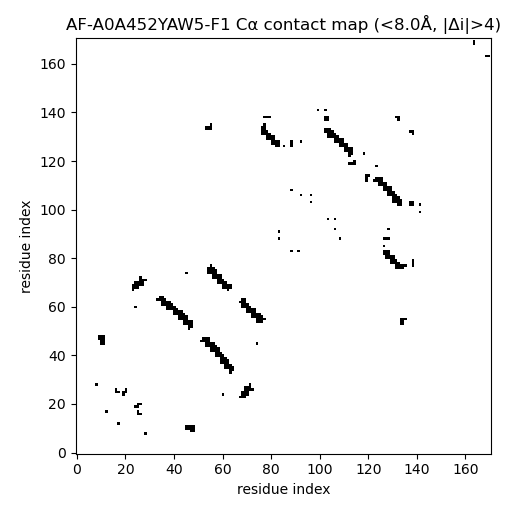or: 8.54 Å

Foldse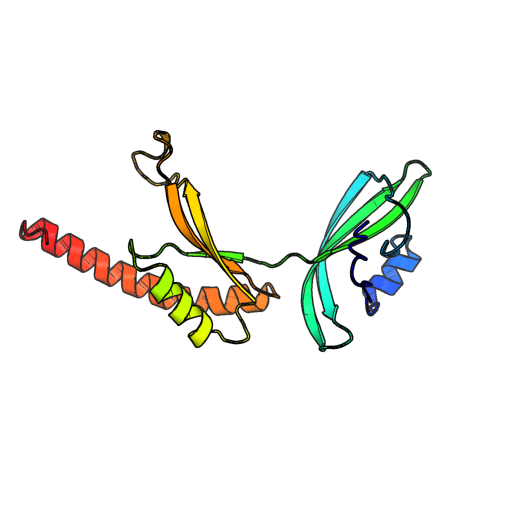ek 3Di:
DDPPPPDQDDFPQDPVQVVVVVVQAHEDRDDDDADWDFPDKDWDWTQDPVPRDIAIWIKTWTAGPVRGIYIYTGGDWDWDKDADDPPCQVVVQVVCCVVLPPFWPDWDWDWDQDPPDPVSVVVDTGTIITTTGRDPVSVVVSCVVVVVVVVVVVVVVVVVVVVCVVVVDDD

Sequence (171 aa):
SGSSAAKEQRIRLGAEELLEGRLGFAPYTQGDRRLGWLLTFSPSSWEDEDTGKIYSCVDLYFVSQDGSTFKVKYKFPPYFYAATKEKTELEVEAYLRRRYEGEIADIEIIEKEDLDLKNHLSGLKRKYLKIQFDTVQQLMRVRSDLMHVVEKNEEERDAVDAFESIYGVKR

Organism: Aegilops tauschii subsp. strangulata (NCBI:txid200361)

pLDDT: mean 86.55, std 15.15, range [33.0, 98.5]

InterPro domains:
  IPR012337 Ribonuclease H-like superfamily [SSF53098] (52-149)
  IPR029703 DNA polymerase epsilon catalytic subunit [PTHR10670] (7-167)

Radius of gyration: 22.5 Å; Cα contacts (8 Å, |Δi|>4): 236; chains: 1; bounding box: 44×42×68 Å